Protein AF-A0A420J973-F1 (afdb_monomer_lite)

Structure (mmCIF, N/CA/C/O backbone):
data_AF-A0A420J973-F1
#
_entry.id   AF-A0A420J973-F1
#
loop_
_atom_site.group_PDB
_atom_site.id
_atom_site.type_symbol
_atom_site.label_atom_id
_atom_site.label_alt_id
_atom_site.label_comp_id
_atom_site.label_asym_id
_atom_site.label_entity_id
_atom_site.label_seq_id
_atom_site.pdbx_PDB_ins_code
_atom_site.Cartn_x
_atom_site.Cartn_y
_atom_site.Cartn_z
_atom_site.occupancy
_atom_site.B_iso_or_equiv
_atom_site.auth_seq_id
_atom_site.auth_comp_id
_atom_site.auth_asym_id
_atom_site.auth_atom_id
_atom_site.pdbx_PDB_model_num
ATOM 1 N N . MET A 1 1 ? -2.999 -1.981 12.899 1.00 64.31 1 MET A N 1
ATOM 2 C CA . MET A 1 1 ? -1.813 -1.891 12.012 1.00 64.31 1 MET A CA 1
ATOM 3 C C . MET A 1 1 ? -1.731 -3.028 10.999 1.00 64.31 1 MET A C 1
ATOM 5 O O . MET A 1 1 ? -1.381 -2.767 9.856 1.00 64.31 1 MET A O 1
ATOM 9 N N . GLU A 1 2 ? -2.057 -4.266 11.379 1.00 79.69 2 GLU A N 1
ATOM 10 C CA . GLU A 1 2 ? -1.935 -5.448 10.507 1.00 79.69 2 GLU A CA 1
ATOM 11 C C . GLU A 1 2 ? -2.712 -5.337 9.178 1.00 79.69 2 GLU A C 1
ATOM 13 O O . GLU A 1 2 ? -2.186 -5.698 8.128 1.00 79.69 2 GLU A O 1
ATOM 18 N N . GLN A 1 3 ? -3.897 -4.716 9.195 1.00 85.38 3 GLN A N 1
ATOM 19 C CA . GLN A 1 3 ? -4.761 -4.572 8.014 1.00 85.38 3 GLN A CA 1
ATOM 20 C C . GLN A 1 3 ? -4.095 -3.848 6.830 1.00 85.38 3 GLN A C 1
ATOM 22 O O . GLN A 1 3 ? -4.226 -4.291 5.690 1.00 85.38 3 GLN A O 1
ATOM 27 N N . VAL A 1 4 ? -3.347 -2.766 7.081 1.00 90.06 4 VAL A N 1
ATOM 28 C CA . VAL A 1 4 ? -2.636 -2.028 6.017 1.00 90.06 4 VAL A CA 1
ATOM 29 C C . VAL A 1 4 ? -1.499 -2.859 5.441 1.00 90.06 4 VAL A C 1
ATOM 31 O O . VAL A 1 4 ? -1.341 -2.925 4.226 1.00 90.06 4 VAL A O 1
ATOM 34 N N . THR A 1 5 ? -0.754 -3.565 6.292 1.00 91.88 5 THR A N 1
ATOM 35 C CA . THR A 1 5 ? 0.294 -4.484 5.836 1.00 91.88 5 THR A CA 1
ATOM 36 C C . THR A 1 5 ? -0.291 -5.593 4.953 1.00 91.88 5 THR A C 1
ATOM 38 O O . THR A 1 5 ? 0.279 -5.911 3.912 1.00 91.88 5 THR A O 1
ATOM 41 N N . ILE A 1 6 ? -1.451 -6.156 5.317 1.00 94.50 6 ILE A N 1
ATOM 42 C CA . ILE A 1 6 ? -2.145 -7.169 4.504 1.00 94.50 6 ILE A CA 1
ATOM 43 C C . ILE A 1 6 ? -2.563 -6.596 3.146 1.00 94.50 6 ILE A C 1
ATOM 45 O O . ILE A 1 6 ? -2.341 -7.249 2.125 1.00 94.50 6 ILE A O 1
ATOM 49 N N . LEU A 1 7 ? -3.150 -5.394 3.119 1.00 93.25 7 LEU A N 1
ATOM 50 C CA . LEU A 1 7 ? -3.539 -4.719 1.879 1.00 93.25 7 LEU A CA 1
ATOM 51 C C . LEU A 1 7 ? -2.335 -4.540 0.950 1.00 93.25 7 LEU A C 1
ATOM 53 O O . LEU A 1 7 ? -2.387 -4.976 -0.197 1.00 93.25 7 LEU A O 1
ATOM 57 N N . ILE A 1 8 ? -1.246 -3.960 1.454 1.00 93.50 8 ILE A N 1
ATOM 58 C CA . ILE A 1 8 ? -0.039 -3.683 0.664 1.00 93.50 8 ILE A CA 1
ATOM 59 C C . ILE A 1 8 ? 0.563 -4.981 0.125 1.00 93.50 8 ILE A C 1
ATOM 61 O O . ILE A 1 8 ? 0.841 -5.080 -1.066 1.00 93.50 8 ILE A O 1
ATOM 65 N N . ASN A 1 9 ? 0.668 -6.017 0.961 1.00 94.62 9 ASN A N 1
ATOM 66 C CA . ASN A 1 9 ? 1.162 -7.326 0.531 1.00 94.62 9 ASN A CA 1
ATOM 67 C C . ASN A 1 9 ? 0.281 -7.965 -0.552 1.00 94.62 9 ASN A C 1
ATOM 69 O O . ASN A 1 9 ? 0.782 -8.672 -1.425 1.00 94.62 9 ASN A O 1
ATOM 73 N N . ARG A 1 10 ? -1.041 -7.762 -0.501 1.00 94.75 10 ARG A N 1
ATOM 74 C CA . ARG A 1 10 ? -1.949 -8.239 -1.553 1.00 94.75 10 ARG A CA 1
ATOM 75 C C . ARG A 1 10 ? -1.766 -7.447 -2.842 1.00 94.75 10 ARG A C 1
ATOM 77 O O . ARG A 1 10 ? -1.729 -8.061 -3.902 1.00 94.75 10 ARG A O 1
ATOM 84 N N . LEU A 1 11 ? -1.628 -6.125 -2.755 1.00 94.00 11 LEU A N 1
ATOM 85 C CA . LEU A 1 11 ? -1.399 -5.269 -3.918 1.00 94.00 11 LEU A CA 1
ATOM 86 C C . LEU A 1 11 ? -0.076 -5.604 -4.615 1.00 94.00 11 LEU A C 1
ATOM 88 O O . LEU A 1 11 ? -0.090 -5.804 -5.823 1.00 94.00 11 LEU A O 1
ATOM 92 N N . ASP A 1 12 ? 1.016 -5.783 -3.869 1.00 94.12 12 ASP A N 1
ATOM 93 C CA . ASP A 1 12 ? 2.317 -6.215 -4.406 1.00 94.12 12 ASP A CA 1
ATOM 94 C C . ASP A 1 12 ? 2.221 -7.573 -5.129 1.00 94.12 12 ASP A C 1
ATOM 96 O O . ASP A 1 12 ? 2.692 -7.744 -6.256 1.00 94.1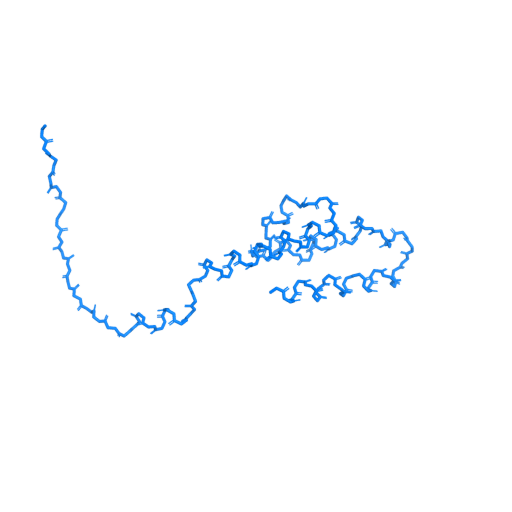2 12 ASP A O 1
ATOM 100 N N . LYS A 1 13 ? 1.536 -8.553 -4.525 1.00 94.88 13 LYS A N 1
ATOM 101 C CA . LYS A 1 13 ? 1.332 -9.869 -5.153 1.00 94.88 13 LYS A CA 1
ATOM 102 C C . LYS A 1 13 ? 0.491 -9.791 -6.425 1.00 94.88 13 LYS A C 1
ATOM 104 O O . LYS A 1 13 ? 0.829 -10.440 -7.411 1.00 94.88 13 LYS A O 1
ATOM 109 N N . LEU A 1 14 ? -0.594 -9.017 -6.411 1.00 93.19 14 LEU A N 1
ATOM 110 C CA . LEU A 1 14 ? -1.446 -8.825 -7.586 1.00 93.19 14 LEU A CA 1
ATOM 111 C C . LEU A 1 14 ? -0.684 -8.112 -8.699 1.00 93.19 14 LEU A C 1
ATOM 113 O O . LEU A 1 14 ? -0.756 -8.528 -9.852 1.00 93.19 14 LEU A O 1
ATOM 117 N N . GLN A 1 15 ? 0.105 -7.098 -8.354 1.00 93.56 15 GLN A N 1
ATOM 118 C CA . GLN A 1 15 ? 0.915 -6.356 -9.306 1.00 93.56 15 GLN A CA 1
ATOM 119 C C . GLN A 1 15 ? 1.859 -7.273 -10.092 1.00 93.56 15 GLN A C 1
ATOM 121 O O . GLN A 1 15 ? 1.971 -7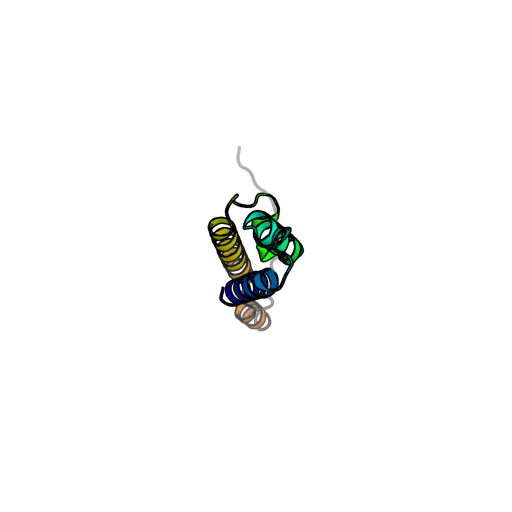.152 -11.309 1.00 93.56 15 GLN A O 1
ATOM 126 N N . LYS A 1 16 ? 2.473 -8.260 -9.429 1.00 92.19 16 LYS A N 1
ATOM 127 C CA . LYS A 1 16 ? 3.368 -9.239 -10.070 1.00 92.19 16 LYS A CA 1
ATOM 128 C C . LYS A 1 16 ? 2.688 -10.093 -11.147 1.00 92.19 16 LYS A C 1
ATOM 130 O O . LYS A 1 16 ? 3.382 -10.608 -12.021 1.00 92.19 16 LYS A O 1
ATOM 135 N N . SER A 1 17 ? 1.359 -10.216 -11.120 1.00 93.19 17 SER A N 1
ATOM 136 C CA . SER A 1 17 ? 0.582 -10.896 -12.169 1.00 93.19 17 SER A CA 1
ATOM 137 C C . SER A 1 17 ? 0.182 -10.005 -13.350 1.00 93.19 17 SER A C 1
ATOM 139 O O . SER A 1 17 ? -0.294 -10.524 -14.356 1.00 93.19 17 SER A O 1
ATOM 141 N N . LEU A 1 18 ? 0.385 -8.686 -13.263 1.00 93.06 18 LEU A N 1
ATOM 142 C CA . LEU A 1 18 ? 0.067 -7.749 -14.344 1.00 93.06 18 LEU A CA 1
ATOM 143 C C . LEU A 1 18 ? 1.149 -7.752 -15.427 1.00 93.06 18 LEU A C 1
ATOM 145 O O . LEU A 1 18 ? 2.222 -8.330 -15.247 1.00 93.06 18 LEU A O 1
ATOM 149 N N . SER A 1 19 ? 0.890 -7.085 -16.549 1.00 94.56 19 SER A N 1
ATOM 150 C CA . SER A 1 19 ? 1.904 -6.841 -17.578 1.00 94.56 19 SER A CA 1
ATOM 151 C C . SER A 1 19 ? 3.098 -6.035 -17.021 1.00 94.56 19 SER A C 1
ATOM 153 O O . SER A 1 19 ? 2.922 -5.287 -16.054 1.00 94.56 19 SER A O 1
ATOM 155 N N . PRO A 1 20 ? 4.321 -6.193 -17.570 1.00 93.38 20 PRO A N 1
ATOM 156 C CA . PRO A 1 20 ? 5.545 -5.597 -17.019 1.00 93.38 20 PRO A CA 1
ATOM 157 C C . PRO A 1 20 ? 5.494 -4.081 -16.789 1.00 93.38 20 PRO A C 1
ATOM 159 O O . PRO A 1 20 ? 6.058 -3.598 -15.811 1.00 93.38 20 PRO A O 1
ATOM 162 N N . GLU A 1 21 ? 4.784 -3.340 -17.636 1.00 92.38 21 GLU A N 1
ATOM 163 C CA . GLU A 1 21 ? 4.587 -1.892 -17.535 1.00 92.38 21 GLU A CA 1
ATOM 164 C C . GLU A 1 21 ? 3.873 -1.458 -16.242 1.00 92.38 21 GLU A C 1
ATOM 166 O O . GLU A 1 21 ? 4.035 -0.324 -15.797 1.00 92.38 21 GLU A O 1
ATOM 171 N N . PHE A 1 22 ? 3.147 -2.374 -15.593 1.00 90.81 22 PHE A N 1
ATOM 172 C CA . PHE A 1 22 ? 2.453 -2.142 -14.325 1.00 90.81 22 PHE A CA 1
ATOM 173 C C . PHE A 1 22 ? 3.198 -2.696 -13.107 1.00 90.81 22 PHE A C 1
ATOM 175 O O . PHE A 1 22 ? 2.651 -2.677 -12.010 1.00 90.81 22 PHE A O 1
ATOM 182 N N . ARG A 1 23 ? 4.423 -3.215 -13.261 1.00 94.00 23 ARG A N 1
ATOM 183 C CA . ARG A 1 23 ? 5.229 -3.800 -12.170 1.00 94.00 23 ARG A CA 1
ATOM 184 C C . ARG A 1 23 ? 6.248 -2.810 -11.613 1.00 94.00 23 ARG A C 1
ATOM 186 O O . ARG A 1 23 ? 7.411 -3.151 -11.418 1.00 94.00 23 ARG A O 1
ATOM 193 N N . THR A 1 24 ? 5.824 -1.568 -11.417 1.00 94.62 24 THR A N 1
ATOM 194 C CA . THR A 1 24 ? 6.689 -0.473 -10.967 1.00 94.62 24 THR A CA 1
ATOM 195 C C . THR A 1 24 ? 6.283 0.013 -9.582 1.00 94.62 24 THR A C 1
ATOM 197 O O . THR A 1 24 ? 5.103 0.022 -9.237 1.00 94.62 24 THR A O 1
ATOM 200 N N . ASP A 1 25 ? 7.238 0.497 -8.795 1.00 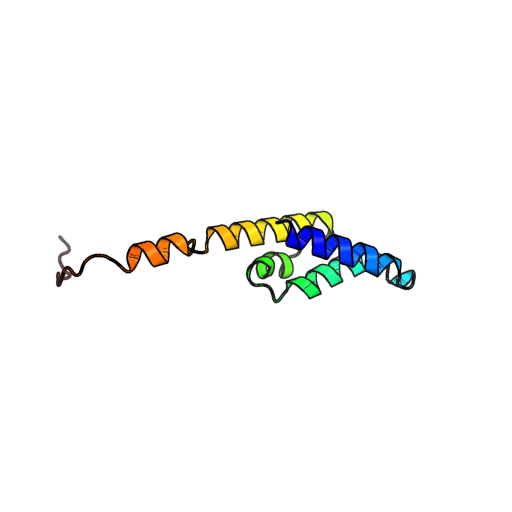94.25 25 ASP A N 1
ATOM 201 C CA . ASP A 1 25 ? 6.931 1.064 -7.476 1.00 94.25 25 ASP A CA 1
ATOM 202 C C . ASP A 1 25 ? 5.951 2.240 -7.564 1.00 94.25 25 ASP A C 1
ATOM 204 O O . ASP A 1 25 ? 5.088 2.374 -6.702 1.00 94.25 25 ASP A O 1
ATOM 208 N N . ALA A 1 26 ? 6.021 3.038 -8.635 1.00 95.31 26 ALA A N 1
ATOM 209 C CA . ALA A 1 26 ? 5.085 4.132 -8.891 1.00 95.31 26 ALA A CA 1
ATOM 210 C C . ALA A 1 26 ? 3.640 3.629 -9.038 1.00 95.31 26 ALA A C 1
ATOM 212 O O . ALA A 1 26 ? 2.734 4.118 -8.372 1.00 95.31 26 ALA A O 1
ATOM 213 N N . THR A 1 27 ? 3.423 2.584 -9.842 1.00 95.00 27 THR A N 1
ATOM 214 C CA . THR A 1 27 ? 2.074 2.022 -10.027 1.00 95.00 27 THR A CA 1
ATOM 215 C C . THR A 1 27 ? 1.542 1.351 -8.759 1.00 95.00 27 THR A C 1
ATOM 217 O O . THR A 1 27 ? 0.344 1.434 -8.480 1.00 95.00 27 THR A O 1
ATOM 220 N N . LEU A 1 28 ? 2.410 0.728 -7.954 1.00 96.06 28 LEU A N 1
ATOM 221 C CA . LEU A 1 28 ? 2.032 0.193 -6.642 1.00 96.06 28 LEU A CA 1
ATOM 222 C C . LEU A 1 28 ? 1.659 1.317 -5.669 1.00 96.06 28 LEU A C 1
ATOM 224 O O . LEU A 1 28 ? 0.649 1.221 -4.972 1.00 96.06 28 LEU A O 1
ATOM 228 N N . HIS A 1 29 ? 2.457 2.381 -5.640 1.00 97.38 29 HIS A N 1
ATOM 229 C CA . HIS A 1 29 ? 2.250 3.564 -4.810 1.00 97.38 29 HIS A CA 1
ATOM 230 C C . HIS A 1 29 ? 0.909 4.245 -5.112 1.00 97.38 29 HIS A C 1
ATOM 232 O O . HIS A 1 29 ? 0.074 4.366 -4.210 1.00 97.38 29 HIS A O 1
ATOM 238 N N . ASP A 1 30 ? 0.634 4.541 -6.383 1.00 96.31 30 ASP A N 1
ATOM 239 C CA . ASP A 1 30 ? -0.637 5.124 -6.834 1.00 96.31 30 ASP A CA 1
ATOM 240 C C . ASP A 1 30 ? -1.834 4.241 -6.459 1.00 96.31 30 ASP A C 1
ATOM 242 O O . ASP A 1 30 ? -2.910 4.721 -6.071 1.00 96.31 30 ASP A O 1
ATOM 246 N N . LYS A 1 31 ? -1.656 2.915 -6.539 1.00 95.69 31 LYS A N 1
ATOM 247 C CA . LYS A 1 31 ? -2.702 1.957 -6.184 1.00 95.69 31 LYS A CA 1
ATOM 248 C C . LYS A 1 31 ? -2.991 1.947 -4.686 1.00 95.69 31 LYS A C 1
ATOM 250 O O . LYS A 1 31 ? -4.160 1.852 -4.309 1.00 95.69 31 LYS A O 1
ATOM 255 N N . ILE A 1 32 ? -1.962 2.059 -3.846 1.00 97.06 32 ILE A N 1
ATOM 256 C CA . ILE A 1 32 ? -2.112 2.175 -2.391 1.00 97.06 32 ILE A CA 1
ATOM 257 C C . ILE A 1 32 ? -2.871 3.463 -2.047 1.00 97.06 32 ILE A C 1
ATOM 259 O O . ILE A 1 32 ? -3.841 3.397 -1.292 1.00 97.06 32 ILE A O 1
ATOM 263 N N . ILE A 1 33 ? -2.508 4.605 -2.644 1.00 97.25 33 ILE A N 1
ATOM 264 C CA . ILE A 1 33 ? -3.225 5.877 -2.441 1.00 97.25 33 ILE A CA 1
ATOM 265 C C . ILE A 1 33 ? -4.694 5.719 -2.824 1.00 97.25 33 ILE A C 1
ATOM 267 O O . ILE A 1 33 ? -5.581 5.995 -2.017 1.00 97.25 33 ILE A O 1
ATOM 271 N N . SER A 1 34 ? -4.957 5.204 -4.025 1.00 96.25 34 SER A N 1
ATOM 272 C CA . SER A 1 34 ? -6.318 5.011 -4.534 1.00 96.25 34 SER A CA 1
ATOM 273 C C . SER A 1 34 ? -7.161 4.101 -3.633 1.00 96.25 34 SER A C 1
ATOM 275 O O . SER A 1 34 ? -8.355 4.331 -3.461 1.00 96.25 34 SER A O 1
ATOM 277 N N . ALA A 1 35 ? -6.554 3.067 -3.041 1.00 95.44 35 ALA A N 1
ATOM 278 C CA . ALA A 1 35 ? -7.238 2.151 -2.131 1.00 95.44 35 ALA A CA 1
ATOM 279 C C . ALA A 1 35 ? -7.528 2.772 -0.752 1.00 95.44 35 ALA A C 1
ATOM 281 O O . ALA A 1 35 ? -8.470 2.350 -0.080 1.00 95.44 35 ALA A O 1
ATOM 282 N N . CYS A 1 36 ? -6.729 3.750 -0.319 1.00 96.06 36 CYS A N 1
ATOM 283 C CA . CYS A 1 36 ? -6.778 4.296 1.036 1.00 96.06 36 CYS A CA 1
ATOM 284 C C . CYS A 1 36 ? -7.378 5.708 1.138 1.00 96.06 36 CYS A C 1
ATOM 286 O O . CYS A 1 36 ? -7.749 6.102 2.240 1.00 96.06 36 CYS A O 1
ATOM 288 N N . ILE A 1 37 ? -7.529 6.453 0.038 1.00 95.06 37 ILE A N 1
ATOM 289 C CA . ILE A 1 37 ? -7.922 7.876 0.057 1.00 95.06 37 ILE A CA 1
ATOM 290 C C . ILE A 1 37 ? -9.277 8.152 0.727 1.00 95.06 37 ILE A C 1
ATOM 292 O O . ILE A 1 37 ? -9.456 9.188 1.361 1.00 95.06 37 ILE A O 1
ATOM 296 N N . ASN A 1 38 ? -10.215 7.206 0.639 1.00 94.38 38 ASN A N 1
ATOM 297 C CA . ASN A 1 38 ? -11.553 7.330 1.227 1.00 94.38 38 ASN A CA 1
ATOM 298 C C . ASN A 1 38 ? -11.644 6.776 2.659 1.00 94.38 38 ASN A C 1
ATOM 300 O O . ASN A 1 38 ? -12.729 6.720 3.233 1.00 94.38 38 ASN A O 1
ATOM 304 N N . ILE A 1 39 ? -10.526 6.333 3.238 1.00 94.38 39 ILE A N 1
ATOM 305 C CA . ILE A 1 39 ? -10.461 5.870 4.622 1.00 94.38 39 ILE A CA 1
ATOM 306 C C . ILE A 1 39 ? -10.046 7.055 5.488 1.00 94.38 39 ILE A C 1
ATOM 308 O O . ILE A 1 39 ? -8.929 7.551 5.355 1.00 94.38 39 ILE A O 1
ATOM 312 N N . GLU A 1 40 ? -10.919 7.490 6.400 1.00 93.88 40 GLU A N 1
ATOM 313 C CA . GLU A 1 40 ? -10.693 8.706 7.200 1.00 93.88 40 GLU A CA 1
ATOM 314 C C . GLU A 1 40 ? -9.353 8.663 7.956 1.00 93.88 40 GLU A C 1
ATOM 316 O O . GLU A 1 40 ? -8.589 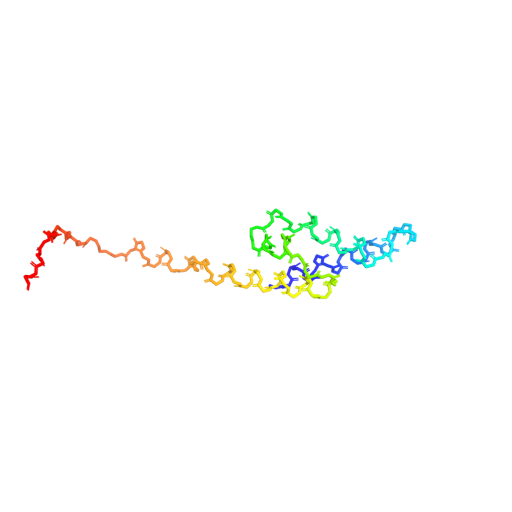9.623 7.939 1.00 93.88 40 GLU A O 1
ATOM 321 N N . ALA A 1 41 ? -9.003 7.497 8.505 1.00 93.44 41 ALA A N 1
ATOM 322 C CA . ALA A 1 41 ? -7.736 7.260 9.195 1.00 93.44 41 ALA A CA 1
ATOM 323 C C . ALA A 1 41 ? -6.479 7.397 8.305 1.00 93.44 41 ALA A C 1
ATOM 325 O O . ALA A 1 41 ? -5.379 7.609 8.810 1.00 93.44 41 ALA A O 1
ATOM 326 N N . CYS A 1 42 ? -6.626 7.261 6.987 1.00 96.06 42 CYS A N 1
ATOM 327 C CA . CYS A 1 42 ? -5.537 7.295 6.008 1.00 96.06 42 CYS A CA 1
ATOM 328 C C . CYS A 1 42 ? -5.474 8.613 5.225 1.00 96.06 42 CYS A C 1
ATOM 330 O O . CYS A 1 42 ? -4.488 8.879 4.540 1.00 96.06 42 CYS A O 1
ATOM 332 N N . LYS A 1 43 ? -6.516 9.442 5.316 1.00 94.12 43 LYS A N 1
ATOM 333 C CA . LYS A 1 43 ? -6.756 10.606 4.456 1.00 94.12 43 LYS A CA 1
ATOM 334 C C . LYS A 1 43 ? -5.586 11.586 4.408 1.00 94.12 43 LYS A C 1
ATOM 336 O O . LYS A 1 43 ? -5.204 12.028 3.329 1.00 94.12 43 LYS A O 1
ATOM 341 N N . MET A 1 44 ? -4.971 11.866 5.558 1.00 92.62 44 MET A N 1
ATOM 342 C CA . MET A 1 44 ? -3.802 12.750 5.643 1.00 92.62 44 MET A CA 1
ATOM 343 C C . MET A 1 44 ? -2.587 12.184 4.901 1.00 92.62 44 MET A C 1
ATOM 345 O O . MET A 1 44 ? -1.952 12.905 4.134 1.00 92.62 44 MET A O 1
ATOM 349 N N . ALA A 1 45 ? -2.307 10.888 5.069 1.00 95.81 45 ALA A N 1
ATOM 350 C CA . ALA A 1 45 ? -1.224 10.208 4.360 1.00 95.81 45 ALA A CA 1
ATOM 351 C C . ALA A 1 45 ? -1.484 10.141 2.845 1.00 95.81 45 ALA A C 1
ATOM 353 O O . ALA A 1 45 ? -0.548 10.184 2.058 1.00 95.81 45 ALA A O 1
ATOM 354 N N . CYS A 1 46 ? -2.747 10.069 2.416 1.00 96.69 46 CYS A N 1
ATOM 355 C CA . CYS A 1 46 ? -3.107 10.056 0.998 1.00 96.69 46 CYS A CA 1
ATOM 356 C C . CYS A 1 46 ? -3.108 11.447 0.340 1.00 96.69 46 CYS A C 1
ATOM 358 O O . CYS A 1 46 ? -2.959 11.521 -0.876 1.00 96.69 46 CYS A O 1
ATOM 360 N N . TYR A 1 47 ? -3.278 12.534 1.102 1.00 96.00 47 TYR A N 1
ATOM 361 C CA . TYR A 1 47 ? -3.285 13.904 0.566 1.00 96.00 47 TYR A CA 1
ATOM 362 C C . TYR A 1 47 ? -1.874 14.447 0.299 1.00 96.00 47 TYR A C 1
ATOM 364 O O . TYR A 1 47 ? -1.656 15.175 -0.664 1.00 96.00 47 TYR A O 1
ATOM 372 N N . SER A 1 48 ? -0.910 14.076 1.143 1.00 95.12 48 SER A N 1
ATOM 373 C CA . SER A 1 48 ? 0.503 14.426 0.978 1.00 95.12 48 SER A CA 1
ATOM 374 C C . SER A 1 48 ? 1.370 13.178 1.170 1.00 95.12 48 SER A C 1
ATOM 376 O O . SER A 1 48 ? 2.053 13.059 2.191 1.00 95.12 48 SER A O 1
ATOM 378 N N . PRO A 1 49 ? 1.319 12.223 0.226 1.00 95.75 49 PRO A N 1
ATOM 379 C CA . PRO A 1 49 ? 1.968 10.930 0.380 1.00 95.75 49 PRO A CA 1
ATOM 380 C C . PRO A 1 49 ? 3.488 11.051 0.332 1.00 95.75 49 PRO A C 1
ATOM 382 O O . PRO A 1 49 ? 4.048 11.757 -0.509 1.00 95.75 49 PRO A O 1
ATOM 385 N N . SER A 1 50 ? 4.173 10.289 1.185 1.00 97.38 50 SER A N 1
ATOM 386 C CA . SER A 1 50 ? 5.605 10.049 1.016 1.00 97.38 50 SER A CA 1
ATOM 387 C C . SER A 1 50 ? 5.893 9.474 -0.379 1.00 97.38 50 SER A C 1
ATOM 389 O O . SER A 1 50 ? 5.127 8.633 -0.852 1.00 97.38 50 SER A O 1
ATOM 391 N N . PRO A 1 51 ? 7.001 9.856 -1.041 1.00 96.12 51 PRO A N 1
ATOM 392 C CA . PRO A 1 51 ? 7.298 9.448 -2.418 1.00 96.12 51 PRO A CA 1
ATOM 393 C C . PRO A 1 51 ? 7.666 7.965 -2.573 1.00 96.12 51 PRO A C 1
ATOM 395 O O . PRO A 1 51 ? 7.857 7.492 -3.688 1.00 96.12 51 PRO A O 1
ATOM 398 N N . THR A 1 52 ? 7.810 7.226 -1.472 1.00 97.12 52 THR A N 1
ATOM 399 C CA . THR A 1 52 ? 8.186 5.807 -1.495 1.00 97.12 52 THR A CA 1
ATOM 400 C C . THR A 1 52 ? 7.060 4.949 -0.939 1.00 97.12 52 THR A C 1
ATOM 402 O O . THR A 1 52 ? 6.369 5.357 -0.005 1.00 97.12 52 THR A O 1
ATOM 405 N N . VAL A 1 53 ? 6.909 3.723 -1.448 1.00 95.88 53 VAL A N 1
ATOM 406 C CA . VAL A 1 53 ? 5.942 2.748 -0.910 1.00 95.88 53 VAL A CA 1
ATOM 407 C C . VAL A 1 53 ? 6.183 2.509 0.584 1.00 95.88 53 VAL A C 1
ATOM 409 O O . VAL A 1 53 ? 5.235 2.479 1.369 1.00 95.88 53 VAL A O 1
ATOM 412 N N . THR A 1 54 ? 7.446 2.404 1.003 1.00 95.88 54 THR A N 1
ATOM 413 C CA . THR A 1 54 ? 7.825 2.215 2.411 1.00 95.88 54 THR A CA 1
ATOM 414 C C . THR A 1 54 ? 7.415 3.396 3.285 1.00 95.88 54 THR A C 1
ATOM 416 O O . THR A 1 54 ? 6.818 3.192 4.342 1.00 95.88 54 THR A O 1
ATOM 419 N N . GLY A 1 55 ? 7.700 4.625 2.850 1.00 97.19 55 GLY A N 1
ATOM 420 C CA . GLY A 1 55 ? 7.315 5.823 3.591 1.00 97.19 55 GLY A CA 1
ATOM 421 C C . GLY A 1 55 ? 5.798 5.982 3.665 1.00 97.19 55 GLY A C 1
ATOM 422 O O . GLY A 1 55 ? 5.260 6.136 4.755 1.00 97.19 55 GLY A O 1
ATOM 423 N N . LEU A 1 56 ? 5.089 5.787 2.549 1.00 97.19 56 LEU A N 1
ATOM 424 C CA . LEU A 1 56 ? 3.626 5.829 2.522 1.00 97.19 56 LEU A CA 1
ATOM 425 C C . LEU A 1 56 ? 3.022 4.770 3.457 1.00 97.19 56 LEU A C 1
ATOM 427 O O . LEU A 1 56 ? 2.060 5.030 4.174 1.00 97.19 56 LEU A O 1
ATOM 431 N N . THR A 1 57 ? 3.616 3.576 3.510 1.00 96.00 57 THR A N 1
ATOM 432 C CA . THR A 1 57 ? 3.211 2.516 4.444 1.00 96.00 57 THR A CA 1
ATOM 433 C C . THR A 1 57 ? 3.341 2.957 5.901 1.00 96.00 57 THR A C 1
ATOM 435 O O . THR A 1 57 ? 2.485 2.623 6.724 1.00 96.00 57 THR A O 1
ATOM 438 N N . TYR A 1 58 ? 4.416 3.671 6.236 1.00 96.00 58 TYR A N 1
ATOM 439 C CA . TYR A 1 58 ? 4.633 4.201 7.576 1.00 96.00 58 TYR A CA 1
ATOM 440 C C . TYR A 1 58 ? 3.601 5.282 7.916 1.00 96.00 58 TYR A C 1
ATOM 442 O O . TYR A 1 58 ? 2.955 5.195 8.961 1.00 96.00 58 TYR A O 1
ATOM 450 N N . ASP A 1 59 ? 3.369 6.220 6.998 1.00 95.56 59 ASP A N 1
ATOM 451 C CA . ASP A 1 59 ? 2.397 7.303 7.167 1.00 95.56 59 ASP A CA 1
ATOM 452 C C . ASP A 1 59 ? 0.978 6.755 7.373 1.00 95.56 59 ASP A C 1
ATOM 454 O O . ASP A 1 59 ? 0.269 7.174 8.289 1.00 95.56 59 ASP A O 1
ATOM 458 N N . LEU A 1 60 ? 0.579 5.744 6.592 1.00 96.69 60 LEU A N 1
ATOM 459 C CA . LEU A 1 60 ? -0.711 5.063 6.741 1.00 96.69 60 LEU A CA 1
ATOM 460 C C . LEU A 1 60 ? -0.849 4.375 8.105 1.00 96.69 60 LEU A C 1
ATOM 462 O O . LEU A 1 60 ? -1.898 4.457 8.745 1.00 96.69 60 LEU A O 1
ATOM 466 N N . LYS A 1 61 ? 0.203 3.693 8.577 1.00 95.44 61 LYS A N 1
ATOM 467 C CA . LYS A 1 61 ? 0.198 3.053 9.903 1.00 95.44 61 LYS A CA 1
ATOM 468 C C . LYS A 1 61 ? 0.079 4.089 11.018 1.00 95.44 61 LYS A C 1
ATOM 470 O O . LYS A 1 61 ? -0.713 3.879 11.935 1.00 95.44 61 LYS A O 1
ATOM 475 N N . SER A 1 62 ? 0.822 5.190 10.908 1.00 94.44 62 SER A N 1
ATOM 476 C CA . SER A 1 62 ? 0.789 6.295 11.865 1.00 94.44 62 SER A CA 1
ATOM 477 C C . SER A 1 62 ? -0.590 6.958 11.909 1.00 94.44 62 SER A C 1
ATOM 479 O O . SER A 1 62 ? -1.167 7.087 12.987 1.00 94.44 62 SER A O 1
ATOM 481 N N . GLY A 1 63 ? -1.177 7.277 10.750 1.00 93.25 63 GLY A N 1
ATOM 482 C CA . GLY A 1 63 ? -2.521 7.856 10.653 1.00 93.25 63 GLY A CA 1
ATOM 483 C C . GLY A 1 63 ? -3.591 6.978 11.304 1.00 93.25 63 GLY A C 1
ATOM 484 O O . GLY A 1 63 ? -4.403 7.463 12.091 1.00 93.25 63 GLY A O 1
ATOM 485 N N . ILE A 1 64 ? -3.528 5.661 11.081 1.00 93.88 64 ILE A N 1
ATOM 486 C CA . ILE A 1 64 ? -4.428 4.698 11.732 1.00 93.88 64 ILE A CA 1
ATOM 487 C C . ILE A 1 64 ? -4.241 4.667 13.245 1.00 93.88 64 ILE A C 1
ATOM 489 O O . ILE A 1 64 ? -5.222 4.586 13.982 1.00 93.88 64 ILE A O 1
ATOM 493 N N . GLU A 1 65 ? -3.004 4.708 13.728 1.00 92.88 65 GLU A N 1
ATOM 494 C CA . GLU A 1 65 ? -2.737 4.726 15.163 1.00 92.88 65 GLU A CA 1
ATOM 495 C C . GLU A 1 65 ? -3.275 6.002 15.822 1.00 92.88 65 GLU A C 1
ATOM 497 O O . GLU A 1 65 ? -3.938 5.920 16.856 1.00 92.88 65 GLU A O 1
ATOM 502 N N . ILE A 1 66 ? -3.046 7.165 15.206 1.00 91.88 66 ILE A N 1
ATOM 503 C CA . ILE A 1 66 ? -3.561 8.457 15.677 1.00 91.88 66 ILE A CA 1
ATOM 504 C C . ILE A 1 66 ? -5.091 8.440 15.697 1.00 91.88 66 ILE A C 1
ATOM 506 O O . ILE A 1 66 ? -5.696 8.776 16.715 1.00 91.88 66 ILE A O 1
ATOM 510 N N . PHE A 1 67 ? -5.717 7.987 14.609 1.00 92.00 67 PHE A N 1
ATOM 511 C CA . PHE A 1 67 ? -7.169 7.884 14.503 1.00 92.00 67 PHE A CA 1
ATOM 512 C C . PHE A 1 67 ? -7.752 6.993 15.608 1.00 92.00 67 PHE A C 1
ATOM 514 O O . PHE A 1 67 ? -8.663 7.406 16.324 1.00 92.00 67 PHE A O 1
ATOM 521 N N . ASN A 1 68 ?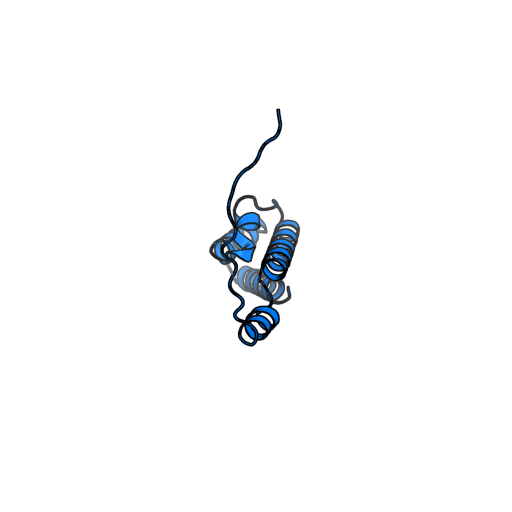 -7.162 5.817 15.830 1.00 90.19 68 ASN A N 1
ATOM 522 C CA . ASN A 1 68 ? -7.592 4.896 16.883 1.00 90.19 68 ASN A CA 1
ATOM 523 C C . ASN A 1 68 ? -7.411 5.463 18.297 1.00 90.19 68 ASN A C 1
ATOM 525 O O . ASN A 1 68 ? -8.234 5.181 19.160 1.00 90.19 68 ASN A O 1
ATOM 529 N N . LYS A 1 69 ? -6.360 6.256 18.546 1.00 88.81 69 LYS A N 1
ATOM 530 C CA . LYS A 1 69 ? -6.158 6.948 19.833 1.00 88.81 69 LYS A CA 1
ATOM 531 C C . LYS A 1 69 ? -7.155 8.088 20.046 1.00 88.81 69 LYS A C 1
ATOM 533 O O . LYS A 1 69 ? -7.509 8.374 21.183 1.00 88.81 69 LYS A O 1
ATOM 538 N N . SER A 1 70 ? -7.572 8.752 18.967 1.00 80.81 70 SER A N 1
ATOM 539 C CA . SER A 1 70 ? -8.517 9.876 19.013 1.00 80.81 70 SER A CA 1
ATOM 540 C C . SER A 1 70 ? -9.972 9.443 19.198 1.00 80.81 70 SER A C 1
ATOM 542 O O . SER A 1 70 ? -10.787 10.215 19.701 1.00 80.81 70 SER A O 1
ATOM 544 N N . LEU A 1 71 ? -10.301 8.206 18.821 1.00 71.62 71 LEU A N 1
ATOM 545 C CA . LEU A 1 71 ? -11.602 7.622 19.100 1.00 71.62 71 LEU A CA 1
ATOM 546 C C . LEU A 1 71 ? -11.717 7.387 20.612 1.00 71.62 71 LEU A C 1
ATOM 548 O O . LEU A 1 71 ? -10.886 6.665 21.171 1.00 71.62 71 LEU A O 1
ATOM 552 N N . PRO A 1 72 ? -12.737 7.937 21.296 1.00 61.19 72 PRO A N 1
ATOM 553 C CA . PRO A 1 72 ? -13.040 7.497 22.644 1.00 61.19 72 PRO A CA 1
ATOM 554 C C . PRO A 1 72 ? -13.318 6.000 22.553 1.00 61.19 72 PRO A C 1
ATOM 556 O O . PRO A 1 72 ? -14.280 5.581 21.907 1.00 61.19 72 PRO A O 1
ATOM 559 N N . SER A 1 73 ? -12.432 5.188 23.137 1.00 60.06 73 SER A N 1
ATOM 560 C CA . SER A 1 73 ? -12.622 3.743 23.219 1.00 60.06 73 SER A CA 1
ATOM 561 C C . SER A 1 73 ? -14.058 3.499 23.671 1.00 60.06 73 SER A C 1
ATOM 563 O O . SER A 1 73 ? -14.459 4.029 24.706 1.00 60.06 73 SER A O 1
ATOM 565 N N . SER A 1 74 ? -14.862 2.759 22.901 1.00 57.00 74 SER A N 1
ATOM 566 C CA . SER A 1 74 ? -16.296 2.575 23.181 1.00 57.00 74 SER A CA 1
ATOM 567 C C . SER A 1 74 ? -16.578 2.011 24.584 1.00 57.00 74 SER A C 1
ATOM 569 O O . SER A 1 74 ? -17.697 2.118 25.076 1.00 57.00 74 SER A O 1
ATOM 571 N N . SER A 1 75 ? -15.558 1.482 25.266 1.00 54.53 75 SER A N 1
ATOM 572 C CA . SER A 1 75 ? -15.589 1.139 26.689 1.00 54.53 75 SER A CA 1
ATOM 573 C C . SER A 1 75 ? -15.801 2.332 27.639 1.00 54.53 75 SER A C 1
ATOM 575 O O . SER A 1 75 ? -16.332 2.136 28.726 1.00 54.53 75 SER A O 1
ATOM 577 N N . VAL A 1 76 ? -15.448 3.562 27.253 1.00 55.31 76 VAL A N 1
ATOM 578 C CA . VAL A 1 76 ? -15.648 4.777 28.068 1.00 55.31 76 VAL A CA 1
ATOM 579 C C . VAL A 1 76 ? -17.061 5.345 27.890 1.00 55.31 76 VAL A C 1
ATOM 581 O O . VAL A 1 76 ? -17.665 5.796 28.860 1.00 55.31 76 VAL A O 1
ATOM 584 N N . LEU A 1 77 ? -17.635 5.254 26.684 1.00 53.56 77 LEU A N 1
ATOM 585 C CA . LEU A 1 77 ? -18.990 5.756 26.409 1.00 53.56 77 LEU A CA 1
ATOM 586 C C . LEU A 1 77 ? -20.080 4.940 27.122 1.00 53.56 77 LEU A C 1
ATOM 588 O O . LEU A 1 77 ? -21.086 5.509 27.543 1.00 53.56 77 LEU A O 1
ATOM 592 N N . LEU A 1 78 ? -19.862 3.633 27.322 1.00 51.19 78 LEU A N 1
ATOM 593 C CA . LEU A 1 78 ? -20.792 2.787 28.079 1.00 51.19 78 LEU A CA 1
ATOM 594 C C . LEU A 1 78 ? -20.667 2.981 29.602 1.00 51.19 78 LEU A C 1
ATOM 596 O O . LEU A 1 78 ? -21.631 2.774 30.330 1.00 51.19 78 LEU A O 1
ATOM 600 N N . ALA A 1 79 ? -19.505 3.425 30.093 1.00 52.38 79 ALA A N 1
ATOM 601 C CA . ALA A 1 79 ? -19.296 3.713 31.514 1.00 52.38 79 ALA A CA 1
ATOM 602 C C . ALA A 1 79 ? -19.919 5.052 31.958 1.00 52.38 79 ALA A C 1
ATOM 604 O O . ALA A 1 79 ? -20.171 5.249 33.144 1.00 52.38 79 ALA A O 1
ATOM 605 N N . GLN A 1 80 ? -20.191 5.969 31.022 1.00 49.16 80 GLN A N 1
ATOM 606 C CA . GLN A 1 80 ? -20.794 7.277 31.312 1.00 49.16 80 GLN A CA 1
ATOM 607 C C . GLN A 1 80 ? -22.329 7.280 31.239 1.00 49.16 80 GLN A C 1
ATOM 609 O O . GLN A 1 80 ? -22.954 8.246 31.670 1.00 49.16 80 GLN A O 1
ATOM 614 N N . SER A 1 81 ? -22.964 6.216 30.730 1.00 49.56 81 SER A N 1
ATOM 615 C CA . SER A 1 81 ? -24.431 6.161 30.583 1.00 49.56 81 SER A CA 1
ATOM 616 C C . SER A 1 81 ? -25.166 5.769 31.872 1.00 49.56 81 SER A C 1
ATOM 618 O O . SER A 1 81 ? -26.391 5.846 31.931 1.00 49.56 81 SER A O 1
ATOM 620 N N . THR A 1 82 ? -24.443 5.377 32.923 1.00 52.62 82 THR A N 1
ATOM 621 C CA . THR A 1 82 ? -25.024 4.993 34.214 1.00 52.62 82 THR A CA 1
ATOM 622 C C . THR A 1 82 ? -24.318 5.703 35.358 1.00 52.62 82 THR A C 1
ATOM 624 O O . THR A 1 82 ? -23.581 5.063 36.102 1.00 52.62 82 THR A O 1
ATOM 627 N N . SER A 1 83 ? -24.522 7.019 35.502 1.00 47.34 83 SER A N 1
ATOM 628 C CA . SER A 1 83 ? -24.683 7.688 36.808 1.00 47.34 83 SER A CA 1
ATOM 629 C C . SER A 1 83 ? -24.758 9.216 36.693 1.00 47.34 83 SER A C 1
ATOM 631 O O . SER A 1 83 ? -23.820 9.860 36.245 1.00 47.34 83 SER A O 1
ATOM 633 N N . GLN A 1 84 ? -25.845 9.751 37.259 1.00 41.53 84 GLN A N 1
ATOM 634 C CA . GLN A 1 84 ? -25.955 11.057 37.927 1.00 41.53 84 GLN A CA 1
ATOM 635 C C . GLN A 1 84 ? -26.300 12.296 37.081 1.00 41.53 84 GLN A C 1
ATOM 637 O O . GLN A 1 84 ? -25.471 13.105 36.684 1.00 41.53 84 GLN A O 1
ATOM 642 N N . SER A 1 85 ? -27.617 12.504 36.985 1.00 44.41 85 SER A N 1
ATOM 643 C CA . SER A 1 85 ? -28.261 13.788 37.290 1.00 44.41 85 SER A CA 1
ATOM 644 C C .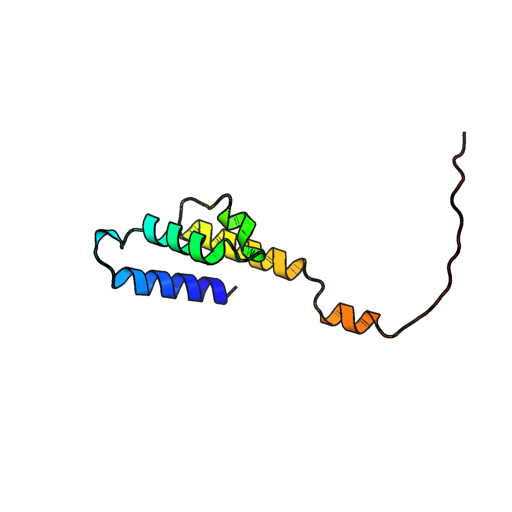 SER A 1 85 ? -27.551 14.511 38.444 1.00 44.41 85 SER A C 1
ATOM 646 O O . SER A 1 85 ? -27.532 13.960 39.540 1.00 44.41 85 SER A O 1
ATOM 648 N N . ILE A 1 86 ? -27.091 15.747 38.224 1.00 37.25 86 ILE A N 1
ATOM 649 C CA . ILE A 1 86 ? -27.103 16.857 39.194 1.00 37.25 86 ILE A CA 1
ATOM 650 C C . ILE A 1 86 ? -27.206 18.168 38.392 1.00 37.25 86 ILE A C 1
ATOM 652 O O . ILE A 1 86 ? -26.403 18.449 37.507 1.00 37.25 86 ILE A O 1
ATOM 656 N N . ASN A 1 87 ? -28.234 18.949 38.722 1.00 46.03 87 ASN A N 1
ATOM 657 C CA . ASN A 1 87 ? -28.474 20.326 38.291 1.00 46.03 87 ASN A CA 1
ATOM 658 C C . ASN A 1 87 ? -27.260 21.232 38.540 1.00 46.03 87 ASN A C 1
ATOM 660 O O . ASN A 1 87 ? -26.763 21.256 39.664 1.00 46.03 87 ASN A O 1
ATOM 664 N N . GLN A 1 88 ? -26.890 22.070 37.567 1.00 39.56 88 GLN A N 1
ATOM 665 C CA . GLN A 1 88 ? -26.121 23.297 37.813 1.00 39.56 88 GLN A CA 1
ATOM 666 C C . GLN A 1 88 ? -26.563 24.400 36.834 1.00 39.56 88 GLN A C 1
ATOM 668 O O . GLN A 1 88 ? -26.000 24.568 35.756 1.00 39.56 88 GLN A O 1
ATOM 673 N N . ASN A 1 89 ? -27.587 25.160 37.235 1.00 47.56 89 ASN A N 1
ATOM 674 C CA . ASN A 1 89 ? -27.697 26.570 36.865 1.00 47.56 89 ASN A CA 1
ATOM 675 C C . ASN A 1 89 ? -26.612 27.320 37.643 1.00 47.56 89 ASN A C 1
ATOM 677 O O . ASN A 1 89 ? -26.745 27.431 38.860 1.00 47.56 89 ASN A O 1
ATOM 681 N N . THR A 1 90 ? -25.600 27.879 36.985 1.00 46.59 90 THR A N 1
ATOM 682 C CA . THR A 1 90 ? -24.744 28.904 37.601 1.00 46.59 90 THR A CA 1
ATOM 683 C C . THR A 1 90 ? -24.285 29.935 36.571 1.00 46.59 90 THR A C 1
ATOM 685 O O . THR A 1 90 ? -23.967 29.632 35.425 1.00 46.59 90 THR A O 1
ATOM 688 N N . PHE A 1 91 ? -24.388 31.183 37.017 1.00 43.44 91 PHE A N 1
ATOM 689 C CA . PHE A 1 91 ? -24.400 32.439 36.282 1.00 43.44 91 PHE A CA 1
ATOM 690 C C . PHE A 1 91 ? -23.010 32.869 35.783 1.00 43.44 91 PHE A C 1
ATOM 692 O O . PHE A 1 91 ? -21.995 32.597 36.421 1.00 43.44 91 PHE A O 1
ATOM 699 N N . PHE A 1 92 ? -22.995 33.598 34.663 1.00 46.81 92 PHE A N 1
ATOM 700 C CA . PHE A 1 92 ? -21.864 34.405 34.193 1.00 46.81 92 PHE A CA 1
ATOM 701 C C . PHE A 1 92 ? -21.824 35.777 34.897 1.00 46.81 92 PHE A C 1
ATOM 703 O O . PHE A 1 92 ? -22.875 36.279 35.281 1.00 46.81 92 PHE A O 1
ATOM 710 N N . THR A 1 93 ? -20.618 36.373 34.890 1.00 55.44 93 THR A N 1
ATOM 711 C CA . THR A 1 93 ? -20.134 37.677 35.425 1.00 55.44 93 THR A CA 1
ATOM 712 C C . THR A 1 93 ? -19.609 37.591 36.869 1.00 55.44 93 THR A C 1
ATOM 714 O O . THR A 1 93 ? -20.232 36.983 37.722 1.00 55.44 93 THR A O 1
ATOM 717 N N . ASP A 1 94 ? -18.369 37.995 37.178 1.00 43.66 94 ASP A N 1
ATOM 718 C CA . ASP A 1 94 ? -17.844 39.362 37.060 1.00 43.66 94 ASP A CA 1
ATOM 719 C C . ASP A 1 94 ? -16.337 39.469 36.734 1.00 43.66 94 ASP A C 1
ATOM 721 O O . ASP A 1 94 ? -15.520 38.616 37.081 1.00 43.66 94 ASP A O 1
ATOM 725 N N . ARG A 1 95 ? -15.977 40.584 36.084 1.00 48.91 95 ARG A N 1
ATOM 726 C CA . ARG A 1 95 ? -14.613 41.070 35.809 1.00 48.91 95 ARG A CA 1
ATOM 727 C C . ARG A 1 95 ? -14.282 42.189 36.814 1.00 48.91 95 ARG A C 1
ATOM 729 O O . ARG A 1 95 ? -15.109 43.091 36.930 1.00 48.91 95 ARG A O 1
ATOM 736 N N . PRO A 1 96 ? -13.110 42.213 37.477 1.00 59.66 96 PRO A N 1
ATOM 737 C CA . PRO A 1 96 ? -12.696 43.374 38.255 1.00 59.66 96 PRO A CA 1
ATOM 738 C C . PRO A 1 96 ? -11.880 44.373 37.414 1.00 59.66 96 PRO A C 1
ATOM 740 O O . PRO A 1 96 ? -11.260 43.996 36.414 1.00 59.66 96 PRO A O 1
ATOM 743 N N . LEU A 1 97 ? -11.973 45.640 37.837 1.00 55.12 97 LEU A N 1
ATOM 744 C CA . LEU A 1 97 ? -11.313 46.851 37.323 1.00 55.12 97 LEU A CA 1
ATOM 745 C C . LEU A 1 97 ? -9.783 46.752 37.286 1.00 55.12 97 LEU A C 1
ATOM 747 O O . LEU A 1 97 ? -9.209 46.207 38.254 1.00 55.12 97 LEU A O 1
#

pLDDT: mean 81.66, std 19.97, range [37.25, 97.38]

Foldseek 3Di:
DVVLVVVLVVLQVVQVVDDPVCNDQVNSQVVSLVVCCPPQLLVVCSVPPDPGPVRSSVSSVVSNVVVVVPPPPVVVVVVVVDDDDDDDDDDDDDDDD

Secondary structure (DSSP, 8-state):
-HHHHHHHHHHHHHHHTS-GGG-SHHHHHHHHHHHHTT-GGGHHHHHS--SSHHHHHHHHHHHHHHHHHHS--HHHHHHSSSS--------------

Radius of gyration: 22.65 Å; chains: 1; bounding box: 37×58×57 Å

Sequence (97 aa):
MEQVTILINRLDKLQKSLSPEFRTDATLHDKIISACINIEACKMACYSPSPTVTGLTYDLKSGIEIFNKSLPSSSVLLAQSTSQSINQNTFFTDRPL

Organism: NCBI:txid62708